Protein AF-A0A2G1NZB7-F1 (afdb_monomer_lite)

Secondary structure (DSSP, 8-state):
-EEEEEEE-GGGHHHHHHHHHHTT-EEEEEEE-SS-EEEEEEE-GGGHHHHHHHHHHTT-EEEE-TTTT-EEEEEES---SSS--HHHHHHHHHHHHTT-EEEEEE--SSHHHHHSSPPHHHHHHH-

Foldseek 3Di:
DFKKKKKAAPPCVVVLQVLCVVQVKAWQDWDDDNGMIITIIDGDPVSVVVSVVVCVVRVIDMAGQQCAPAEEEAEAAAADPPGRAPVVVVVQVVNVSNHYRYHYDYDDDDVRVVPRHDDPVVVVVVD

Radius of gyration: 18.09 Å; chains: 1; bounding box: 47×25×47 Å

Structure (mmCIF, N/CA/C/O backbone):
data_AF-A0A2G1NZB7-F1
#
_entry.id   AF-A0A2G1NZB7-F1
#
loop_
_atom_site.group_PDB
_atom_site.id
_atom_site.type_symbol
_atom_site.label_atom_id
_atom_site.label_alt_id
_atom_site.label_comp_id
_atom_site.label_asym_id
_atom_site.label_entity_id
_atom_site.label_seq_id
_atom_site.pdbx_PDB_ins_code
_atom_site.Cartn_x
_atom_site.Cartn_y
_atom_site.Cartn_z
_atom_site.occupancy
_atom_site.B_iso_or_equiv
_atom_site.auth_seq_id
_atom_site.auth_comp_id
_atom_site.auth_asym_id
_atom_site.auth_atom_id
_atom_site.pdbx_PDB_model_num
ATOM 1 N N . MET A 1 1 ? -5.353 10.378 13.885 1.00 90.38 1 MET A N 1
ATOM 2 C CA . MET A 1 1 ? -5.519 9.389 12.810 1.00 90.38 1 MET A CA 1
ATOM 3 C C . MET A 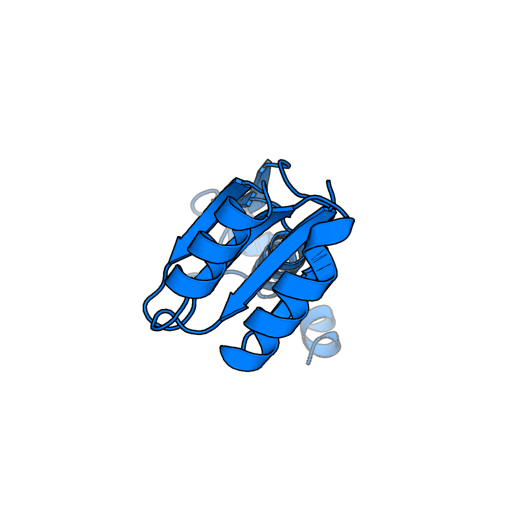1 1 ? -4.210 8.650 12.639 1.00 90.38 1 MET A C 1
ATOM 5 O O . MET A 1 1 ? -3.165 9.289 12.700 1.00 90.38 1 MET A O 1
ATOM 9 N N . GLU A 1 2 ? -4.283 7.336 12.499 1.00 94.25 2 GLU A N 1
ATOM 10 C CA . GLU A 1 2 ? -3.177 6.429 12.190 1.00 94.25 2 GLU A CA 1
ATOM 11 C C . GLU A 1 2 ? -3.369 5.961 10.749 1.00 94.25 2 GLU A C 1
ATOM 13 O O . GLU A 1 2 ? -4.476 5.554 10.392 1.00 94.25 2 GLU A O 1
ATOM 18 N N . PHE A 1 3 ? -2.324 6.069 9.928 1.00 95.50 3 PHE A N 1
ATOM 19 C CA . PHE A 1 3 ? -2.354 5.660 8.525 1.00 95.50 3 PHE A CA 1
ATOM 20 C C . PHE A 1 3 ? -1.726 4.285 8.366 1.00 95.50 3 PHE A C 1
ATOM 22 O O . PHE A 1 3 ? -0.605 4.044 8.827 1.00 95.50 3 PHE A O 1
ATOM 29 N N . MET A 1 4 ? -2.456 3.387 7.721 1.00 95.44 4 MET A N 1
ATOM 30 C CA . MET A 1 4 ? -2.134 1.969 7.704 1.00 95.44 4 MET A CA 1
ATOM 31 C C . MET A 1 4 ? -2.410 1.368 6.330 1.00 95.44 4 MET A C 1
ATOM 33 O O . MET A 1 4 ? -3.263 1.849 5.581 1.00 95.44 4 MET A O 1
ATOM 37 N N . ILE A 1 5 ? -1.672 0.308 6.018 1.00 95.62 5 ILE A N 1
ATOM 38 C CA . ILE A 1 5 ? -1.865 -0.525 4.839 1.00 95.62 5 ILE A CA 1
ATOM 39 C C . ILE A 1 5 ? -2.399 -1.869 5.300 1.00 95.62 5 ILE A C 1
ATOM 41 O O . ILE A 1 5 ? -1.801 -2.510 6.163 1.00 95.62 5 ILE A O 1
ATOM 45 N N . PHE A 1 6 ? -3.495 -2.302 4.698 1.00 95.31 6 PHE A N 1
ATOM 46 C CA . PHE A 1 6 ? -3.962 -3.676 4.772 1.00 95.31 6 PHE A CA 1
ATOM 47 C C . PHE A 1 6 ? -3.598 -4.400 3.478 1.00 95.31 6 PHE A C 1
ATOM 49 O O . PHE A 1 6 ? -3.881 -3.889 2.393 1.00 95.31 6 PHE A O 1
ATOM 56 N N . ARG A 1 7 ? -3.014 -5.595 3.593 1.00 94.25 7 ARG A N 1
ATOM 57 C CA . ARG A 1 7 ? -2.793 -6.521 2.477 1.00 94.25 7 ARG A CA 1
ATOM 58 C C . ARG A 1 7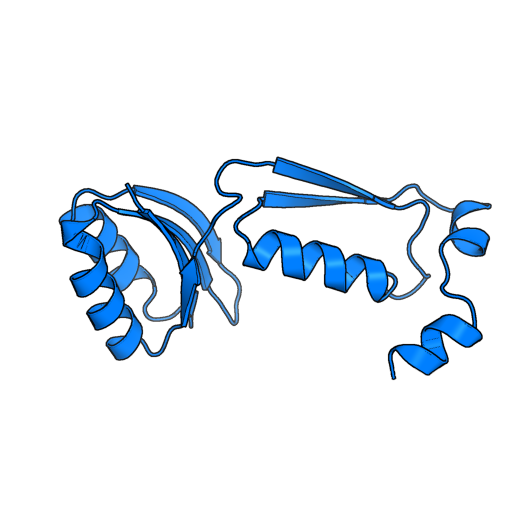 ? -3.499 -7.840 2.782 1.00 94.25 7 ARG A C 1
ATOM 60 O O . ARG A 1 7 ? -3.334 -8.394 3.864 1.00 94.25 7 ARG A O 1
ATOM 67 N N . GLY A 1 8 ? -4.293 -8.359 1.852 1.00 93.44 8 GLY A N 1
ATOM 68 C CA . GLY A 1 8 ? -5.024 -9.608 2.076 1.00 93.44 8 GLY A CA 1
ATOM 69 C C . GLY A 1 8 ? -5.677 -10.178 0.824 1.00 93.44 8 GLY A C 1
ATOM 70 O O . GLY A 1 8 ? -5.523 -9.648 -0.273 1.00 93.44 8 GLY A O 1
ATOM 71 N N . ALA A 1 9 ? -6.414 -11.277 0.983 1.00 90.31 9 ALA A N 1
ATOM 72 C CA . ALA A 1 9 ? -7.129 -11.910 -0.122 1.00 90.31 9 ALA A CA 1
ATOM 73 C C . ALA A 1 9 ? -8.418 -11.138 -0.496 1.00 90.31 9 ALA A C 1
ATOM 75 O O . ALA A 1 9 ? -9.107 -10.638 0.399 1.00 90.31 9 ALA A O 1
ATOM 76 N N . PRO A 1 10 ? -8.832 -11.117 -1.781 1.00 89.81 10 PRO A N 1
ATOM 77 C CA . PRO A 1 10 ? -10.004 -10.352 -2.224 1.00 89.81 10 PRO A CA 1
ATOM 78 C C . PRO A 1 10 ? -11.337 -10.771 -1.586 1.00 89.81 10 PRO A C 1
ATOM 80 O O . PRO A 1 10 ? -12.216 -9.942 -1.384 1.00 89.81 10 PRO A O 1
ATOM 83 N N . TYR A 1 11 ? -11.500 -12.047 -1.229 1.00 84.50 11 TYR A N 1
ATOM 84 C CA . TYR A 1 11 ? -12.785 -12.633 -0.816 1.00 84.50 11 TYR A CA 1
ATOM 85 C C . TYR A 1 11 ? -13.375 -12.086 0.506 1.00 84.50 11 TYR A C 1
ATOM 87 O O . TYR A 1 11 ? -14.536 -12.355 0.802 1.00 84.50 11 TYR A O 1
ATOM 95 N N . ARG A 1 12 ? -12.608 -11.352 1.329 1.00 85.62 12 ARG A N 1
ATOM 96 C CA . ARG A 1 12 ? -13.080 -10.816 2.629 1.00 85.62 12 ARG A CA 1
ATOM 97 C C . ARG A 1 12 ? -12.654 -9.378 2.917 1.00 85.62 12 ARG A C 1
ATOM 99 O O . ARG A 1 12 ? -12.676 -8.958 4.073 1.00 85.62 12 ARG A O 1
ATOM 106 N N . HIS A 1 13 ? -12.241 -8.631 1.898 1.00 90.00 13 HIS A N 1
ATOM 107 C CA . HIS A 1 13 ? -11.827 -7.245 2.109 1.00 90.00 13 HIS A CA 1
ATOM 108 C C . HIS A 1 13 ? -12.993 -6.356 2.584 1.00 90.00 13 HIS A C 1
ATOM 110 O O . HIS A 1 13 ? -12.764 -5.491 3.424 1.00 90.00 13 HIS A O 1
ATOM 116 N N . ASP A 1 14 ? -14.227 -6.663 2.167 1.00 92.56 14 ASP A N 1
ATOM 117 C CA . ASP A 1 14 ? -15.461 -5.969 2.569 1.00 92.56 14 ASP A CA 1
ATOM 118 C C . ASP A 1 14 ? -15.621 -5.861 4.099 1.00 92.56 14 ASP A C 1
ATOM 120 O O . ASP A 1 14 ? -15.977 -4.824 4.641 1.00 92.56 14 ASP A O 1
ATOM 124 N N . TRP A 1 15 ? -15.271 -6.914 4.845 1.00 94.38 15 TRP A N 1
ATOM 125 C CA . TRP A 1 15 ? -15.386 -6.901 6.313 1.00 94.38 15 TRP A CA 1
ATOM 126 C C . TRP A 1 15 ? -14.414 -5.919 6.967 1.00 94.38 15 TRP A C 1
ATOM 128 O O . TRP A 1 15 ? -14.667 -5.402 8.055 1.00 94.38 15 TRP A O 1
ATOM 138 N N . VAL A 1 16 ? -13.269 -5.700 6.322 1.00 95.25 16 VAL A N 1
ATOM 139 C CA . VAL A 1 16 ? -12.275 -4.730 6.771 1.00 95.25 16 VAL A CA 1
ATOM 140 C C . VAL A 1 16 ? -12.745 -3.323 6.413 1.00 95.25 16 VAL A C 1
ATOM 142 O O . VAL A 1 16 ? -12.627 -2.438 7.256 1.00 95.25 16 VAL A O 1
ATOM 145 N N . THR A 1 17 ? -13.310 -3.114 5.219 1.00 95.75 17 THR A N 1
ATOM 146 C CA . THR A 1 17 ? -13.844 -1.803 4.815 1.00 95.75 17 THR A CA 1
ATOM 147 C C . THR A 1 17 ? -15.010 -1.368 5.694 1.00 95.75 17 THR A C 1
ATOM 149 O O . THR A 1 17 ? -14.982 -0.249 6.199 1.00 95.75 17 THR A O 1
ATOM 152 N N . ASP A 1 18 ? -15.952 -2.270 5.980 1.00 95.88 18 ASP A N 1
ATOM 153 C CA . ASP A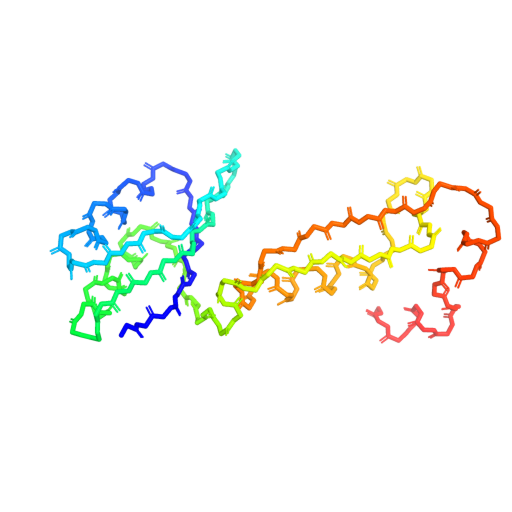 1 18 ? -17.097 -1.997 6.857 1.00 95.88 18 ASP A CA 1
ATOM 154 C C . ASP A 1 18 ? -16.623 -1.601 8.263 1.00 95.88 18 ASP A C 1
ATOM 156 O O . ASP A 1 18 ? -17.054 -0.597 8.829 1.00 95.88 18 ASP A O 1
ATOM 160 N N . LEU A 1 19 ? -15.651 -2.341 8.811 1.00 96.38 19 LEU A N 1
ATOM 161 C CA . LEU A 1 19 ? -15.105 -2.031 10.129 1.00 96.38 19 LEU A CA 1
ATOM 162 C C . LEU A 1 19 ? -14.360 -0.689 10.153 1.00 96.38 19 LEU A C 1
ATOM 164 O O . LEU A 1 19 ? -14.405 -0.001 11.172 1.00 96.38 19 LEU A O 1
ATOM 168 N N . ILE A 1 20 ? -13.661 -0.319 9.074 1.00 96.44 20 ILE A N 1
ATOM 169 C CA . ILE A 1 20 ? -12.995 0.989 8.960 1.00 96.44 20 ILE A CA 1
ATOM 170 C C . ILE A 1 20 ? -14.029 2.114 9.068 1.00 96.44 20 ILE A C 1
ATOM 172 O O . ILE A 1 20 ? -13.789 3.078 9.798 1.00 96.44 20 ILE A O 1
ATOM 176 N N . GLU A 1 21 ? -15.174 1.989 8.397 1.00 95.50 21 GLU A N 1
ATOM 177 C CA . GLU A 1 21 ? -16.260 2.971 8.476 1.00 95.50 21 GLU A CA 1
ATOM 178 C C . GLU A 1 21 ? -16.895 3.005 9.876 1.00 95.50 21 GLU A C 1
ATOM 180 O O . GLU A 1 21 ? -17.045 4.084 10.457 1.00 95.50 21 GLU A O 1
ATOM 185 N N . ASP A 1 22 ? -17.156 1.840 10.477 1.00 96.69 22 ASP A N 1
ATOM 186 C CA . ASP A 1 22 ? -17.744 1.715 11.820 1.00 96.69 22 ASP A CA 1
ATOM 187 C C . ASP A 1 22 ? -16.880 2.345 12.925 1.00 96.69 22 ASP A C 1
ATOM 189 O O . ASP A 1 22 ? -17.400 2.866 13.918 1.00 96.69 22 ASP A O 1
ATOM 193 N N . VAL A 1 23 ? -15.548 2.309 12.788 1.00 95.69 23 VAL A N 1
ATOM 194 C CA . VAL A 1 23 ? -14.631 2.962 13.742 1.00 95.69 23 VAL A CA 1
ATOM 195 C C . VAL A 1 23 ? -14.415 4.451 13.450 1.00 95.69 23 VAL A C 1
ATOM 197 O O . VAL A 1 23 ? -13.631 5.093 14.151 1.00 95.69 23 VAL A O 1
ATOM 200 N N . GLY A 1 24 ? -15.096 5.016 12.448 1.00 94.50 24 GLY A N 1
ATOM 201 C CA . GLY A 1 24 ? -14.965 6.420 12.047 1.00 94.50 24 GLY A CA 1
ATOM 202 C C . GLY A 1 24 ? -13.688 6.718 11.257 1.00 94.50 24 GLY A C 1
ATOM 203 O O . GLY A 1 24 ? -13.169 7.836 11.311 1.00 94.50 24 GLY A O 1
ATOM 204 N N . GL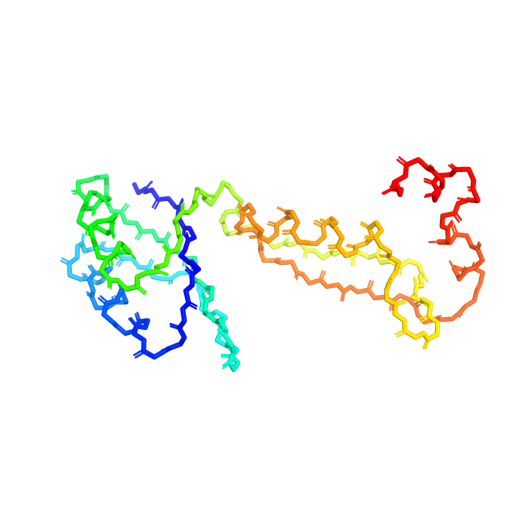Y A 1 25 ? -13.138 5.710 10.584 1.00 95.81 25 GLY A N 1
ATOM 205 C CA . GLY A 1 25 ? -12.038 5.850 9.643 1.00 95.81 25 GLY A CA 1
ATOM 206 C C . GLY A 1 25 ? -12.505 6.185 8.229 1.00 95.81 25 GLY A C 1
ATOM 207 O O . GLY A 1 25 ? -13.688 6.372 7.957 1.00 95.81 25 GLY A O 1
ATOM 208 N N . PHE A 1 26 ? -11.547 6.270 7.315 1.00 95.19 26 PHE A N 1
ATOM 209 C CA . PHE A 1 26 ? -11.814 6.426 5.890 1.00 95.19 26 PHE A CA 1
ATOM 210 C C . PHE A 1 26 ? -10.725 5.755 5.062 1.00 95.19 26 PHE A C 1
ATOM 212 O O . PHE A 1 26 ? -9.575 5.616 5.491 1.00 95.19 26 PHE A O 1
ATOM 219 N N . ILE A 1 27 ? -11.091 5.360 3.849 1.00 95.06 27 ILE A N 1
ATOM 220 C CA . ILE A 1 27 ? -10.192 4.699 2.911 1.00 95.06 27 ILE A CA 1
ATOM 221 C C . ILE A 1 27 ? -9.613 5.744 1.957 1.00 95.06 27 ILE A C 1
ATOM 223 O O . ILE A 1 27 ? -10.336 6.574 1.409 1.00 95.06 27 ILE A O 1
ATOM 227 N N . VAL A 1 28 ? -8.294 5.716 1.779 1.00 93.00 28 VAL A N 1
ATOM 228 C CA . VAL A 1 28 ? -7.558 6.613 0.877 1.00 93.00 28 VAL A CA 1
ATOM 229 C C . VAL A 1 28 ? -7.470 6.005 -0.519 1.00 93.00 28 VAL A C 1
ATOM 231 O O . VAL A 1 28 ? -7.708 6.692 -1.511 1.00 93.00 28 VAL A O 1
ATOM 234 N N . SER A 1 29 ? -7.137 4.717 -0.603 1.00 90.69 29 SER A N 1
ATOM 235 C CA . SER A 1 29 ? -7.067 3.982 -1.865 1.00 90.69 29 SER A CA 1
ATOM 236 C C . SER A 1 29 ? -7.310 2.493 -1.656 1.00 90.69 29 SER A C 1
ATOM 238 O O . SER A 1 29 ? -6.943 1.931 -0.622 1.00 90.69 29 SER A O 1
ATOM 240 N N . ILE A 1 30 ? -7.894 1.858 -2.671 1.00 92.19 30 ILE A N 1
ATOM 241 C CA . ILE A 1 30 ? -8.070 0.409 -2.758 1.00 92.19 30 ILE A CA 1
ATOM 242 C C . ILE A 1 30 ? -7.534 -0.032 -4.112 1.00 92.19 30 ILE A C 1
ATOM 244 O O . ILE A 1 30 ? -8.051 0.386 -5.148 1.00 92.19 30 ILE A O 1
ATOM 248 N N . ASP A 1 31 ? -6.532 -0.901 -4.087 1.00 90.38 31 ASP A N 1
ATOM 249 C CA . ASP A 1 31 ? -6.025 -1.599 -5.258 1.00 90.38 31 ASP A CA 1
ATOM 250 C C . ASP A 1 31 ? -6.463 -3.065 -5.173 1.00 90.38 31 ASP A C 1
ATOM 252 O O . ASP A 1 31 ? -5.952 -3.856 -4.376 1.00 90.38 31 ASP A O 1
ATOM 256 N N . LEU A 1 32 ? -7.462 -3.409 -5.987 1.00 91.00 32 LEU A N 1
ATOM 257 C CA . LEU A 1 32 ? -8.031 -4.750 -6.102 1.00 91.00 32 LEU A CA 1
ATOM 258 C C . LEU A 1 32 ? -7.418 -5.475 -7.298 1.00 91.00 32 LEU A C 1
ATOM 260 O O . LEU A 1 32 ? -7.577 -5.057 -8.446 1.00 91.00 32 LEU A O 1
ATOM 264 N N . THR A 1 33 ? -6.764 -6.602 -7.034 1.00 88.50 33 THR A N 1
ATOM 265 C CA . THR A 1 33 ? -6.279 -7.525 -8.065 1.00 88.50 33 THR A CA 1
ATOM 266 C C . THR A 1 33 ? -6.958 -8.888 -7.924 1.00 88.50 33 THR A C 1
ATOM 268 O O . THR A 1 33 ? -7.707 -9.141 -6.982 1.00 88.50 33 THR A O 1
ATOM 271 N N . SER A 1 34 ? -6.704 -9.802 -8.863 1.00 87.50 34 SER A N 1
ATOM 272 C CA . SER A 1 34 ? -7.268 -11.157 -8.815 1.00 87.50 34 SER A CA 1
ATOM 273 C C . SER A 1 34 ? -6.772 -11.994 -7.631 1.00 87.50 34 SER A C 1
ATOM 275 O O . SER A 1 34 ? -7.433 -12.957 -7.250 1.00 87.50 34 SER A O 1
ATOM 277 N N . THR A 1 35 ? -5.598 -11.674 -7.084 1.00 89.69 35 THR A N 1
ATOM 278 C CA . THR A 1 35 ? -4.920 -12.477 -6.053 1.00 89.69 35 THR A CA 1
ATOM 279 C C . THR A 1 35 ? -4.825 -11.766 -4.714 1.00 89.69 35 THR A C 1
ATOM 281 O O . THR A 1 35 ? -4.832 -12.426 -3.680 1.00 89.69 35 THR A O 1
ATOM 284 N N . GLU A 1 36 ? -4.751 -10.438 -4.724 1.00 91.62 36 GLU A N 1
ATOM 285 C CA . GLU A 1 36 ? -4.553 -9.629 -3.527 1.00 91.62 36 GLU A CA 1
ATOM 286 C C . GLU A 1 36 ? -5.351 -8.326 -3.566 1.00 91.62 36 GLU A C 1
ATOM 288 O O . GLU A 1 36 ? -5.667 -7.782 -4.628 1.00 91.62 36 GLU A O 1
ATOM 293 N N . VAL A 1 37 ? -5.637 -7.821 -2.374 1.00 93.62 37 VAL A N 1
ATOM 294 C CA . VAL A 1 37 ? -6.166 -6.490 -2.115 1.00 93.62 37 VAL A CA 1
ATOM 295 C C . VAL A 1 37 ? -5.161 -5.745 -1.262 1.00 93.62 37 VAL A C 1
ATOM 297 O O . VAL A 1 37 ? -4.755 -6.243 -0.210 1.00 93.62 37 VAL A O 1
ATOM 300 N N . VAL A 1 38 ? -4.800 -4.545 -1.707 1.00 92.88 38 VAL A N 1
ATOM 301 C CA . VAL A 1 38 ? -4.001 -3.593 -0.939 1.00 92.88 38 VAL A CA 1
ATOM 302 C C . VAL A 1 38 ? -4.855 -2.358 -0.686 1.00 92.88 38 VAL A C 1
ATOM 304 O O . VAL A 1 38 ? -5.357 -1.737 -1.621 1.00 92.88 38 VAL A O 1
ATOM 307 N N . MET A 1 39 ? -5.045 -2.006 0.583 1.00 94.19 39 MET A N 1
ATOM 308 C CA . MET A 1 39 ? -5.837 -0.844 0.988 1.00 94.19 39 MET A CA 1
ATOM 309 C C . MET A 1 39 ? -5.008 0.081 1.852 1.00 94.19 39 MET A C 1
ATOM 311 O O . MET A 1 39 ? -4.410 -0.366 2.827 1.00 94.19 39 MET A O 1
ATOM 315 N N . ILE A 1 40 ? -5.029 1.369 1.531 1.00 94.81 40 ILE A N 1
ATOM 316 C CA . ILE A 1 40 ? -4.458 2.420 2.370 1.00 94.81 40 ILE A CA 1
ATOM 317 C C . ILE A 1 40 ? -5.621 3.150 3.021 1.00 94.81 40 ILE A C 1
ATOM 319 O O . ILE A 1 40 ? -6.528 3.624 2.335 1.00 94.81 40 ILE A O 1
ATOM 323 N N . PHE A 1 41 ? -5.609 3.238 4.343 1.00 95.38 41 PHE A N 1
ATOM 324 C CA . PHE A 1 41 ? -6.715 3.802 5.104 1.00 95.38 41 PHE A CA 1
ATOM 325 C C . PHE A 1 41 ? -6.217 4.526 6.354 1.00 95.38 41 PHE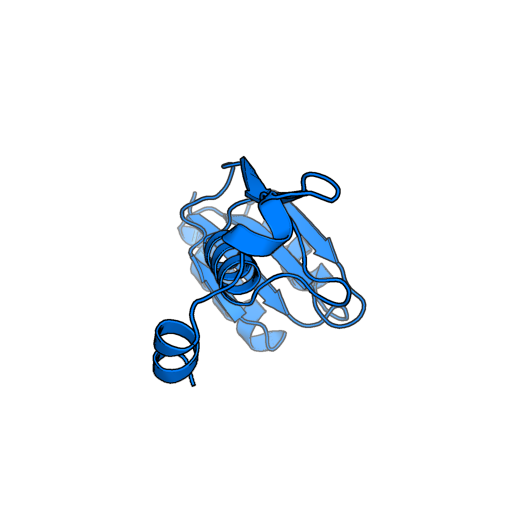 A C 1
ATOM 327 O O . PHE A 1 41 ? -5.060 4.398 6.763 1.00 95.38 41 PHE A O 1
ATOM 334 N N . ALA A 1 42 ? -7.107 5.314 6.949 1.00 95.75 42 ALA A N 1
ATOM 335 C CA . ALA A 1 42 ? -6.855 6.047 8.176 1.00 95.75 42 ALA A CA 1
ATOM 336 C C . ALA A 1 42 ? -7.939 5.744 9.210 1.00 95.75 42 ALA A C 1
ATOM 338 O O . ALA A 1 42 ? -9.125 5.801 8.892 1.00 95.75 42 ALA A O 1
ATOM 339 N N . VAL A 1 43 ? -7.543 5.475 10.454 1.00 96.81 43 VAL A N 1
ATOM 340 C CA . VAL A 1 43 ? -8.471 5.251 11.580 1.00 96.81 43 VAL A CA 1
ATOM 341 C C . VAL A 1 43 ? -8.090 6.086 12.808 1.00 96.81 43 VAL A C 1
ATOM 343 O O . VAL A 1 43 ? -6.924 6.476 12.964 1.00 96.81 43 VAL A O 1
ATOM 346 N N . PRO A 1 44 ? -9.035 6.388 13.715 1.00 96.62 44 PRO A N 1
ATOM 347 C CA . PRO A 1 44 ? -8.712 6.919 15.036 1.00 96.62 44 PRO A CA 1
ATOM 348 C C . PRO A 1 44 ? -7.822 5.953 15.826 1.00 96.62 44 PRO A C 1
ATOM 350 O O . PRO A 1 44 ? -7.901 4.736 15.654 1.00 96.62 44 PRO A O 1
ATOM 353 N N . LYS A 1 45 ? -6.998 6.485 16.738 1.00 94.25 45 LYS A N 1
ATOM 354 C CA . LYS A 1 45 ? -6.073 5.666 17.543 1.00 94.25 45 LYS A CA 1
ATOM 355 C C . LYS A 1 45 ? -6.806 4.614 18.375 1.00 9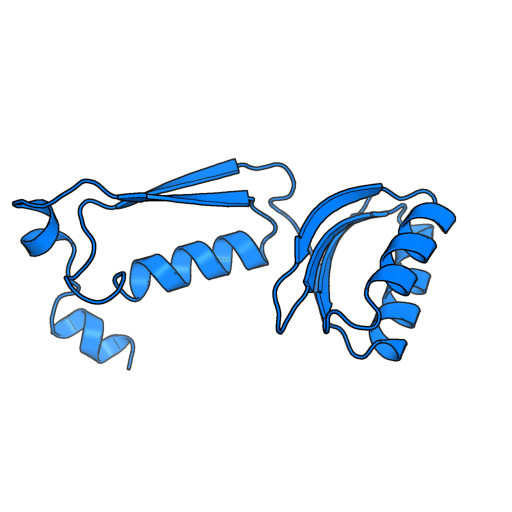4.25 45 LYS A C 1
ATOM 357 O O . LYS A 1 45 ? -6.302 3.506 18.526 1.00 94.25 45 LYS A O 1
ATOM 362 N N . GLU A 1 46 ? -8.007 4.927 18.867 1.00 93.25 46 GLU A N 1
ATOM 363 C CA . GLU A 1 46 ? -8.808 3.963 19.630 1.00 93.25 46 GLU A CA 1
ATOM 364 C C . GLU A 1 46 ? -9.320 2.793 18.766 1.00 93.25 46 GLU A C 1
ATOM 366 O O . GLU A 1 46 ? -9.628 1.724 19.293 1.00 93.25 46 GLU A O 1
ATOM 371 N N . GLY A 1 47 ? -9.406 2.976 17.441 1.00 92.50 47 GLY A N 1
ATOM 372 C CA . GLY A 1 47 ? -9.905 1.981 16.488 1.00 92.50 47 GLY A CA 1
ATOM 373 C C . GLY A 1 47 ? -8.864 0.954 16.033 1.00 92.50 47 GLY A C 1
ATOM 374 O O . GLY A 1 47 ? -9.242 -0.132 15.595 1.00 92.50 47 GLY A O 1
ATOM 375 N N . VAL A 1 48 ? -7.566 1.246 16.183 1.00 94.75 48 VAL A N 1
ATOM 376 C CA . VAL A 1 48 ? -6.466 0.412 15.652 1.00 94.75 48 VAL A CA 1
ATOM 377 C C . VAL A 1 48 ? -6.534 -1.028 16.161 1.00 94.75 48 VAL A C 1
ATOM 379 O O . VAL A 1 48 ? -6.469 -1.966 15.373 1.00 94.75 48 VAL A O 1
ATOM 382 N N . SER A 1 49 ? -6.757 -1.222 17.464 1.00 95.06 49 SER A N 1
ATOM 383 C CA . SER A 1 49 ? -6.800 -2.566 18.059 1.00 95.06 49 SER A CA 1
ATOM 384 C C . SER A 1 49 ? -7.948 -3.429 17.509 1.00 95.06 49 SER A C 1
ATOM 386 O O . SER A 1 49 ? -7.800 -4.644 17.359 1.00 95.06 49 SER A O 1
ATOM 388 N N . LYS A 1 50 ? -9.085 -2.815 17.146 1.00 95.31 50 LYS A N 1
ATOM 389 C CA . LYS A 1 50 ? -10.203 -3.531 16.507 1.00 95.31 50 LYS A CA 1
ATOM 390 C C . LYS A 1 50 ? -9.835 -3.977 15.094 1.00 95.31 50 LYS A C 1
ATOM 392 O O . LYS A 1 50 ? -10.116 -5.118 14.729 1.00 95.31 50 LYS A O 1
ATOM 397 N N . ILE A 1 51 ? -9.169 -3.104 14.335 1.00 95.88 51 ILE A N 1
ATOM 398 C CA . ILE A 1 51 ? -8.675 -3.419 12.991 1.00 95.88 51 ILE A CA 1
ATOM 399 C C . ILE A 1 51 ? -7.665 -4.567 13.052 1.00 95.88 51 ILE A C 1
ATOM 401 O O . ILE A 1 51 ? -7.828 -5.548 12.334 1.00 95.88 51 ILE A O 1
ATOM 405 N N . GLU A 1 52 ? -6.685 -4.523 13.958 1.00 95.62 52 GLU A N 1
ATOM 406 C CA . GLU A 1 52 ? -5.719 -5.617 14.151 1.00 95.62 52 GLU A CA 1
ATOM 407 C C . GLU A 1 52 ? -6.396 -6.968 14.431 1.00 95.62 52 GLU A C 1
ATOM 409 O O . GLU A 1 52 ? -5.954 -8.008 13.936 1.00 95.62 52 GLU A O 1
ATOM 414 N N . GLY A 1 53 ? -7.480 -6.963 15.214 1.00 96.12 53 GLY A N 1
ATOM 415 C CA . GLY A 1 53 ? -8.294 -8.150 15.465 1.00 96.12 53 GLY A CA 1
ATOM 416 C C . GLY A 1 53 ? -8.944 -8.692 14.192 1.00 96.12 53 GLY A C 1
ATOM 417 O O . GLY A 1 53 ? -8.844 -9.887 13.914 1.00 96.12 53 GLY A O 1
ATOM 418 N N . MET A 1 54 ? -9.556 -7.817 13.391 1.00 94.94 54 MET A N 1
ATOM 419 C CA . MET A 1 54 ? -10.186 -8.200 12.125 1.00 94.94 54 MET A CA 1
ATOM 420 C C . MET A 1 54 ? -9.170 -8.733 11.115 1.00 94.94 54 MET A C 1
ATOM 422 O O . MET A 1 54 ? -9.401 -9.778 10.511 1.00 94.94 54 MET A O 1
ATOM 426 N N . VAL A 1 55 ? -8.013 -8.078 10.982 1.00 94.38 55 VAL A N 1
ATOM 427 C CA . VAL A 1 55 ? -6.949 -8.497 10.057 1.00 94.38 55 VAL A CA 1
ATOM 428 C C . VAL A 1 55 ? -6.486 -9.928 10.347 1.00 94.38 55 VAL A C 1
ATOM 430 O O . VAL A 1 55 ? -6.314 -10.718 9.419 1.00 94.38 55 VAL A O 1
ATOM 433 N N . LYS A 1 56 ? -6.384 -10.313 11.627 1.00 94.12 56 LYS A N 1
ATOM 434 C CA . LYS A 1 56 ? -6.078 -11.699 12.023 1.00 94.12 56 LYS A CA 1
ATOM 435 C C . LYS A 1 56 ? -7.167 -12.691 11.601 1.00 94.12 56 LYS A C 1
ATOM 437 O O . LYS A 1 56 ? -6.836 -13.797 11.185 1.00 94.12 56 LYS A O 1
ATOM 442 N N . ILE A 1 57 ? -8.445 -12.309 11.686 1.00 94.06 57 ILE A N 1
ATOM 443 C CA . ILE A 1 57 ? -9.591 -13.152 11.290 1.00 94.06 57 ILE A CA 1
ATOM 444 C C . ILE A 1 57 ? -9.614 -13.383 9.775 1.00 94.06 57 ILE A C 1
ATOM 446 O O . ILE A 1 57 ? -9.932 -14.482 9.316 1.00 94.06 57 ILE A O 1
ATOM 450 N N . VAL A 1 58 ? -9.284 -12.357 8.989 1.00 93.38 58 VAL A N 1
ATOM 451 C CA . VAL A 1 58 ? -9.248 -12.455 7.521 1.00 93.38 58 VAL A CA 1
ATOM 452 C C . VAL A 1 58 ? -7.913 -12.975 6.980 1.00 93.38 58 VAL A C 1
ATOM 454 O O . VAL A 1 58 ? -7.771 -13.095 5.766 1.00 93.38 58 VAL A O 1
ATOM 457 N N . HIS A 1 59 ? -6.967 -13.327 7.859 1.00 92.62 59 HIS A N 1
ATOM 458 C CA . HIS A 1 59 ? -5.613 -13.769 7.508 1.00 92.62 59 HIS A CA 1
ATOM 459 C C . HIS A 1 59 ? -4.865 -12.774 6.606 1.00 92.62 59 HIS A C 1
ATOM 461 O O . HIS A 1 59 ? -4.205 -13.171 5.647 1.00 92.62 59 HIS A O 1
ATOM 467 N N . GLY A 1 60 ? -5.001 -11.479 6.898 1.00 93.06 60 GLY A N 1
ATOM 468 C CA . GLY A 1 60 ? -4.269 -10.417 6.214 1.00 93.06 60 GLY A CA 1
ATOM 469 C C . GLY A 1 60 ? -3.039 -9.941 6.984 1.00 93.06 60 GLY A C 1
ATOM 470 O O . GLY A 1 60 ? -2.724 -10.416 8.078 1.00 93.06 60 GLY A O 1
ATOM 471 N N . GLU A 1 61 ? -2.385 -8.940 6.414 1.00 94.50 61 GLU A N 1
ATOM 472 C CA . GLU A 1 61 ? -1.234 -8.239 6.964 1.00 94.50 61 GLU A CA 1
ATOM 473 C C . GLU A 1 61 ? -1.556 -6.760 7.148 1.00 94.50 61 GLU A C 1
ATOM 475 O O . GLU A 1 61 ? -2.342 -6.170 6.400 1.00 94.50 61 GLU A O 1
ATOM 480 N N . LEU A 1 62 ? -0.939 -6.167 8.165 1.00 95.12 62 LEU A N 1
ATOM 481 C CA . LEU A 1 62 ? -1.149 -4.783 8.550 1.00 95.12 62 LEU A CA 1
ATOM 482 C C . LEU A 1 62 ? 0.202 -4.099 8.715 1.00 95.12 62 LEU A C 1
ATOM 484 O O . LEU A 1 62 ? 1.046 -4.570 9.477 1.00 95.12 62 LEU A O 1
ATOM 488 N N . MET A 1 63 ? 0.403 -3.000 7.999 1.00 94.62 63 MET A N 1
ATOM 489 C CA . MET A 1 63 ? 1.671 -2.274 7.959 1.00 94.62 63 MET A CA 1
ATOM 490 C C . MET A 1 63 ? 1.434 -0.776 8.186 1.00 94.62 63 MET A C 1
ATOM 492 O O . MET A 1 63 ? 0.372 -0.264 7.826 1.00 94.62 63 MET A O 1
ATOM 496 N N . PRO A 1 64 ? 2.392 -0.042 8.774 1.00 93.75 64 PRO A N 1
ATOM 497 C CA . PRO A 1 64 ? 2.309 1.413 8.849 1.00 93.75 64 PRO A CA 1
ATOM 498 C C . PRO A 1 64 ? 2.459 2.042 7.456 1.00 93.75 64 PRO A C 1
ATOM 500 O O . PRO A 1 64 ? 3.260 1.577 6.650 1.00 93.75 64 PRO A O 1
ATOM 503 N N . ALA A 1 65 ? 1.738 3.135 7.194 1.00 94.25 65 ALA A N 1
ATOM 504 C CA . ALA A 1 65 ? 1.737 3.825 5.899 1.00 94.25 65 ALA A CA 1
ATOM 505 C C . ALA A 1 65 ? 2.307 5.262 6.001 1.00 94.25 65 ALA A C 1
ATOM 507 O O . ALA A 1 65 ? 1.557 6.237 5.863 1.00 94.25 65 ALA A O 1
ATOM 508 N N . PRO A 1 66 ? 3.617 5.443 6.275 1.00 93.19 66 PRO A N 1
ATOM 509 C CA . PRO A 1 66 ? 4.213 6.759 6.536 1.00 93.19 66 PRO A CA 1
ATOM 510 C C . PRO A 1 66 ? 4.158 7.733 5.350 1.00 93.19 66 PRO A C 1
ATOM 512 O O . PRO A 1 66 ? 4.209 8.942 5.561 1.00 93.19 66 PRO A O 1
ATOM 515 N N . LEU A 1 67 ? 4.056 7.234 4.115 1.00 93.94 67 LEU A N 1
ATOM 516 C CA . LEU A 1 67 ? 4.005 8.047 2.896 1.00 93.94 67 LEU A CA 1
ATOM 517 C C . LEU A 1 67 ? 2.576 8.234 2.361 1.00 93.94 67 LEU A C 1
ATOM 519 O O . LEU A 1 67 ? 2.395 8.584 1.194 1.00 93.94 67 LEU A O 1
ATOM 523 N N . THR A 1 68 ? 1.555 8.014 3.194 1.00 92.56 68 THR A N 1
ATOM 524 C CA . THR A 1 68 ? 0.158 8.172 2.768 1.00 92.56 68 THR A CA 1
ATOM 525 C C . THR A 1 68 ? -0.111 9.580 2.241 1.00 92.56 68 THR A C 1
ATOM 527 O O . THR A 1 68 ? 0.244 10.578 2.867 1.00 92.56 68 THR A O 1
ATOM 530 N N . GLY A 1 69 ? -0.767 9.658 1.081 1.00 87.00 69 GLY A N 1
ATOM 531 C CA . GLY A 1 69 ? -1.080 10.919 0.403 1.00 87.00 69 GLY A CA 1
ATOM 532 C C . GLY A 1 69 ? 0.068 11.489 -0.436 1.00 87.00 69 GLY A C 1
ATOM 533 O O . GLY A 1 69 ? -0.129 12.490 -1.121 1.00 87.00 69 GLY A O 1
ATOM 534 N N . ILE A 1 70 ? 1.245 10.856 -0.433 1.00 91.75 70 ILE A N 1
ATOM 535 C CA . ILE A 1 70 ? 2.352 11.222 -1.316 1.00 91.75 70 ILE A CA 1
ATOM 536 C C . ILE A 1 70 ? 2.194 10.473 -2.639 1.00 91.75 70 ILE A C 1
ATOM 538 O O . ILE A 1 70 ? 2.168 9.240 -2.682 1.00 91.75 70 ILE A O 1
ATOM 542 N N . GLU A 1 71 ? 2.126 11.232 -3.731 1.00 91.38 71 GLU A N 1
ATOM 543 C CA . GLU A 1 71 ? 2.203 10.689 -5.083 1.00 91.38 71 GLU A CA 1
ATOM 544 C C . GLU A 1 71 ? 3.632 10.812 -5.613 1.00 91.38 71 GLU A C 1
ATOM 546 O O . GLU A 1 71 ? 4.226 11.892 -5.620 1.00 91.38 71 GLU A O 1
ATOM 551 N N . ILE A 1 72 ? 4.191 9.694 -6.067 1.00 93.19 72 ILE A N 1
ATOM 552 C CA . ILE A 1 72 ? 5.546 9.622 -6.609 1.00 93.19 72 ILE A CA 1
ATOM 553 C C . ILE A 1 72 ? 5.452 9.131 -8.047 1.00 93.19 72 ILE A C 1
ATOM 555 O O . ILE A 1 72 ? 4.863 8.088 -8.328 1.00 93.19 72 ILE A O 1
ATOM 559 N N . ILE A 1 73 ? 6.070 9.865 -8.968 1.00 92.81 73 ILE A N 1
ATOM 560 C CA . ILE A 1 73 ? 6.284 9.394 -10.335 1.00 92.81 73 ILE A CA 1
ATOM 561 C C . ILE A 1 73 ? 7.754 9.021 -10.469 1.00 92.81 73 ILE A C 1
ATOM 563 O O . ILE A 1 73 ? 8.630 9.885 -10.461 1.00 92.81 73 ILE A O 1
ATOM 567 N N . MET A 1 74 ? 8.031 7.727 -10.599 1.00 89.31 74 MET A N 1
ATOM 568 C CA . MET A 1 74 ? 9.375 7.235 -10.863 1.00 89.31 74 MET A CA 1
ATOM 569 C C . MET A 1 74 ? 9.655 7.303 -12.362 1.00 89.31 74 MET A C 1
ATOM 571 O O . MET A 1 74 ? 9.051 6.573 -13.147 1.00 89.31 74 MET A O 1
ATOM 575 N N . VAL A 1 75 ? 10.583 8.175 -12.758 1.00 86.12 75 VAL A N 1
ATOM 576 C CA . VAL A 1 75 ? 10.986 8.338 -14.159 1.00 86.12 75 VAL A CA 1
ATOM 577 C C . VAL A 1 75 ? 12.202 7.467 -14.455 1.00 86.12 75 VAL A C 1
ATOM 579 O O . VAL A 1 75 ? 13.269 7.670 -13.878 1.00 86.12 75 VAL A O 1
ATOM 582 N N . SER A 1 76 ? 12.056 6.517 -15.378 1.00 78.81 76 SER A N 1
ATOM 583 C CA . SER A 1 76 ? 13.154 5.653 -15.824 1.00 78.81 76 SER A CA 1
ATOM 584 C C . SER A 1 76 ? 13.613 5.990 -17.242 1.00 78.81 76 SER A C 1
ATOM 586 O O . SER A 1 76 ? 12.769 6.145 -18.132 1.00 78.81 76 SER A O 1
ATOM 588 N N . PRO A 1 77 ? 14.936 6.024 -17.504 1.00 73.88 77 PRO A N 1
ATOM 589 C CA . PRO A 1 77 ? 15.467 6.280 -18.843 1.00 73.88 77 PRO A CA 1
ATOM 590 C C . PRO A 1 77 ? 15.051 5.229 -19.881 1.00 73.88 77 PRO A C 1
ATOM 592 O O . PRO A 1 77 ? 14.920 5.554 -21.058 1.00 73.88 77 PRO A O 1
ATOM 595 N N . SER A 1 78 ? 14.890 3.962 -19.474 1.00 69.88 78 SER A N 1
ATOM 596 C CA . SER A 1 78 ? 14.387 2.882 -20.328 1.00 69.88 78 SER A CA 1
ATOM 597 C C . SER A 1 78 ? 14.037 1.624 -19.526 1.00 69.88 78 SER A C 1
ATOM 599 O O . SER A 1 78 ? 14.575 1.404 -18.442 1.00 69.88 78 SER A O 1
ATOM 601 N N . TYR A 1 79 ? 13.189 0.763 -20.093 1.00 70.94 79 TYR A N 1
ATOM 602 C CA . TYR A 1 79 ? 13.003 -0.624 -19.649 1.00 70.94 79 TYR A CA 1
ATOM 603 C C . TYR A 1 79 ? 13.692 -1.592 -20.606 1.00 70.94 79 TYR A C 1
ATOM 605 O O . TYR A 1 79 ? 13.794 -1.325 -21.806 1.00 70.94 79 TYR A O 1
ATOM 613 N N . ALA A 1 80 ? 14.139 -2.741 -20.089 1.00 61.31 80 ALA A N 1
ATOM 614 C CA . ALA A 1 80 ? 14.621 -3.809 -20.952 1.00 61.31 80 ALA A CA 1
ATOM 615 C C . ALA A 1 80 ? 13.479 -4.321 -21.846 1.00 61.31 80 ALA A C 1
ATOM 617 O O . ALA A 1 80 ? 12.301 -4.161 -21.531 1.00 61.31 80 ALA A O 1
ATOM 618 N N . ARG A 1 81 ? 13.821 -4.973 -22.967 1.00 57.38 81 ARG A N 1
ATOM 619 C CA . ARG A 1 81 ? 12.837 -5.475 -23.952 1.00 57.38 81 ARG A CA 1
ATOM 620 C C . ARG A 1 81 ? 11.727 -6.345 -23.348 1.00 57.38 81 ARG A C 1
ATOM 622 O O . ARG A 1 81 ? 10.662 -6.432 -23.947 1.00 57.38 81 ARG A O 1
ATOM 629 N N . HIS A 1 82 ? 11.991 -6.994 -22.215 1.00 63.22 82 HIS A N 1
ATOM 630 C CA . HIS A 1 82 ? 11.108 -8.004 -21.635 1.00 63.22 82 HIS A CA 1
ATOM 631 C C . HIS A 1 82 ? 10.631 -7.689 -20.211 1.00 63.22 82 HIS A C 1
ATOM 633 O O . HIS A 1 82 ? 9.636 -8.262 -19.790 1.00 63.22 82 HIS A O 1
ATOM 639 N N . HIS A 1 83 ? 11.322 -6.823 -19.462 1.00 68.94 83 HIS A N 1
ATOM 640 C CA . HIS A 1 83 ? 10.986 -6.507 -18.069 1.00 68.94 83 HIS A CA 1
ATOM 641 C C . HIS A 1 83 ? 11.657 -5.200 -17.617 1.00 68.94 83 HIS A C 1
ATOM 643 O O . HIS A 1 83 ? 12.645 -4.750 -18.206 1.00 68.94 83 HIS A O 1
ATOM 649 N N . ALA A 1 84 ? 11.117 -4.578 -16.571 1.00 72.31 84 ALA A N 1
ATOM 650 C CA . ALA A 1 84 ? 11.776 -3.465 -15.902 1.00 72.31 84 ALA A CA 1
ATOM 651 C C . ALA A 1 84 ? 13.047 -3.950 -15.166 1.00 72.31 84 ALA A C 1
ATOM 653 O O . ALA A 1 84 ? 13.081 -5.096 -14.710 1.00 72.31 84 ALA A O 1
ATOM 654 N N . PRO A 1 85 ? 14.099 -3.116 -15.042 1.00 76.31 85 PRO A N 1
ATOM 655 C CA . PRO A 1 85 ? 15.281 -3.467 -14.255 1.00 76.31 85 PRO A CA 1
ATOM 656 C C . PRO A 1 85 ? 14.921 -3.774 -12.794 1.00 76.31 85 PRO A C 1
ATOM 658 O O . PRO A 1 85 ? 14.115 -3.062 -12.199 1.00 76.31 85 PRO A O 1
ATOM 661 N N . VAL A 1 86 ? 15.565 -4.776 -12.185 1.00 78.19 86 VAL A N 1
ATOM 662 C CA . VAL A 1 86 ? 15.315 -5.167 -10.780 1.00 78.19 86 VAL A CA 1
ATOM 663 C C . VAL A 1 86 ? 15.391 -3.983 -9.799 1.00 78.19 86 VAL A C 1
ATOM 665 O O . VAL A 1 86 ? 14.468 -3.838 -8.998 1.00 78.19 86 VAL A O 1
ATOM 668 N N . PRO A 1 87 ? 16.383 -3.068 -9.879 1.00 81.56 87 PRO A N 1
ATOM 669 C CA . PRO A 1 87 ? 16.433 -1.916 -8.976 1.00 81.56 87 PRO A CA 1
ATOM 670 C C . PRO A 1 87 ? 15.206 -1.010 -9.081 1.00 81.56 87 PRO A C 1
ATOM 672 O O . PRO A 1 87 ? 14.772 -0.437 -8.087 1.00 81.56 87 PRO A O 1
ATOM 675 N N . HIS A 1 88 ? 14.637 -0.887 -10.281 1.00 84.06 88 HIS A N 1
ATOM 676 C CA . HIS A 1 88 ? 13.436 -0.097 -10.497 1.00 84.06 88 HIS A CA 1
ATOM 677 C C . HIS A 1 88 ? 12.224 -0.740 -9.811 1.00 84.06 88 HIS A C 1
ATOM 679 O O . HIS A 1 88 ? 11.501 -0.057 -9.092 1.00 84.06 88 HIS A O 1
ATOM 685 N N . CYS A 1 89 ? 12.018 -2.048 -9.996 1.00 84.69 89 CYS A N 1
ATOM 686 C CA . CYS A 1 89 ? 10.915 -2.764 -9.350 1.00 84.69 89 CYS A CA 1
ATOM 687 C C . CYS A 1 89 ? 11.013 -2.699 -7.822 1.00 84.69 89 CYS A C 1
ATOM 689 O O . CYS A 1 89 ? 10.040 -2.316 -7.180 1.00 84.69 89 CYS A O 1
ATOM 691 N N . ASN A 1 90 ? 12.198 -2.967 -7.262 1.00 88.12 90 ASN A N 1
ATOM 692 C CA . ASN A 1 90 ? 12.414 -2.966 -5.813 1.00 88.12 90 ASN A CA 1
ATOM 693 C C . ASN A 1 90 ? 12.135 -1.593 -5.183 1.00 88.12 90 ASN A C 1
ATOM 695 O O . ASN A 1 90 ? 11.568 -1.512 -4.098 1.00 88.12 90 ASN A O 1
ATOM 699 N N . LEU A 1 91 ? 12.517 -0.502 -5.859 1.00 90.56 91 LEU A N 1
ATOM 700 C CA . LEU A 1 91 ? 12.242 0.853 -5.376 1.00 90.56 91 LEU A CA 1
ATOM 701 C C . LEU A 1 91 ? 10.746 1.173 -5.389 1.00 90.56 91 LEU A C 1
ATOM 703 O O . LEU A 1 91 ? 10.236 1.728 -4.418 1.00 90.56 91 LEU A O 1
ATOM 707 N N . ILE A 1 92 ? 10.037 0.823 -6.466 1.00 91.56 92 ILE A N 1
ATOM 708 C CA . ILE A 1 92 ? 8.584 1.022 -6.532 1.00 91.56 92 ILE A CA 1
ATOM 709 C C . ILE A 1 92 ? 7.879 0.216 -5.448 1.00 91.56 92 ILE A C 1
ATOM 711 O O . ILE A 1 92 ? 6.991 0.750 -4.786 1.00 91.56 92 ILE A O 1
ATOM 715 N N . GLU A 1 93 ? 8.266 -1.044 -5.270 1.00 89.62 93 GLU A N 1
ATOM 716 C CA . GLU A 1 93 ? 7.673 -1.920 -4.268 1.00 89.62 93 GLU A CA 1
ATOM 717 C C . GLU A 1 93 ? 7.887 -1.366 -2.856 1.00 89.62 93 GLU A C 1
ATOM 719 O O . GLU A 1 93 ? 6.906 -1.135 -2.157 1.00 89.62 93 GLU A O 1
ATOM 724 N N . GLY A 1 94 ? 9.115 -0.983 -2.489 1.00 92.19 94 GLY A N 1
ATOM 725 C CA . GLY A 1 94 ? 9.390 -0.396 -1.172 1.00 92.19 94 GLY A CA 1
ATOM 726 C C . GLY A 1 94 ? 8.649 0.925 -0.906 1.00 92.19 94 GLY A C 1
ATOM 727 O O . GLY A 1 94 ? 8.196 1.182 0.212 1.00 92.19 94 GLY A O 1
ATOM 728 N N . LEU A 1 95 ? 8.469 1.769 -1.930 1.00 93.12 95 LEU A N 1
ATOM 729 C CA . LEU A 1 95 ? 7.668 2.993 -1.802 1.00 93.12 95 LEU A CA 1
ATOM 730 C C . LEU A 1 95 ? 6.172 2.686 -1.619 1.00 93.12 95 LEU A C 1
ATOM 732 O O . LEU A 1 95 ? 5.510 3.352 -0.820 1.00 93.12 95 LEU A O 1
ATOM 736 N N . ARG A 1 96 ? 5.642 1.671 -2.313 1.00 89.19 96 ARG A N 1
ATOM 737 C CA . ARG A 1 96 ? 4.250 1.214 -2.155 1.00 89.19 96 ARG A CA 1
ATOM 738 C C . ARG A 1 96 ? 4.010 0.574 -0.792 1.00 89.19 96 ARG A C 1
ATOM 740 O O . ARG A 1 96 ? 3.004 0.882 -0.163 1.00 89.19 96 ARG A O 1
ATOM 747 N N . GLU A 1 97 ? 4.950 -0.229 -0.297 1.00 89.88 97 GLU A N 1
ATOM 748 C CA . GLU A 1 97 ? 4.919 -0.799 1.060 1.00 89.88 97 GLU A CA 1
ATOM 749 C C . GLU A 1 97 ? 4.965 0.276 2.152 1.00 89.88 97 GLU A C 1
ATOM 751 O O . GLU A 1 97 ? 4.462 0.072 3.250 1.00 89.88 97 GLU A O 1
ATOM 756 N N . SER A 1 98 ? 5.506 1.454 1.835 1.00 92.50 98 SER A N 1
ATOM 757 C CA . SER A 1 98 ? 5.488 2.625 2.717 1.00 92.50 98 SER A CA 1
ATOM 758 C C . SER A 1 98 ? 4.213 3.477 2.578 1.00 92.50 98 SER A C 1
ATOM 760 O O . SER A 1 98 ? 4.076 4.495 3.259 1.00 92.50 98 SER A O 1
ATOM 762 N N . GLY A 1 99 ? 3.277 3.101 1.700 1.00 91.19 99 GLY A N 1
ATOM 763 C CA . GLY A 1 99 ? 1.981 3.764 1.516 1.00 91.19 99 GLY A CA 1
ATOM 764 C C . GLY A 1 99 ? 1.975 4.895 0.487 1.00 91.19 99 GLY A C 1
ATOM 765 O O . GLY A 1 99 ? 1.010 5.655 0.428 1.00 91.19 99 GLY A O 1
ATOM 766 N N . ALA A 1 100 ? 3.032 5.039 -0.319 1.00 92.62 100 ALA A N 1
ATOM 767 C CA . ALA A 1 100 ? 3.052 6.023 -1.396 1.00 92.62 100 ALA A CA 1
ATOM 768 C C . ALA A 1 100 ? 2.299 5.503 -2.626 1.00 92.62 100 ALA A C 1
ATOM 770 O O . ALA A 1 100 ? 2.455 4.349 -3.040 1.00 92.62 100 ALA A O 1
ATOM 771 N N . LYS A 1 101 ? 1.562 6.391 -3.297 1.00 89.56 101 LYS A N 1
ATOM 772 C CA . LYS A 1 101 ? 0.993 6.093 -4.612 1.00 89.56 101 LYS A CA 1
ATOM 773 C C . LYS A 1 101 ? 2.070 6.295 -5.670 1.00 89.56 101 LYS A C 1
ATOM 775 O O . LYS A 1 101 ? 2.417 7.423 -6.017 1.00 89.56 101 LYS A O 1
ATOM 780 N N . VAL A 1 102 ? 2.619 5.188 -6.163 1.00 92.12 102 VAL A N 1
ATOM 781 C CA . VAL A 1 102 ? 3.774 5.209 -7.067 1.00 92.12 102 VAL A CA 1
ATOM 782 C C . VAL A 1 102 ? 3.361 4.814 -8.477 1.00 92.12 102 VAL A C 1
ATOM 784 O O . VAL A 1 102 ? 2.956 3.672 -8.731 1.00 92.12 102 VAL A O 1
ATOM 787 N N . ASN A 1 103 ? 3.536 5.755 -9.398 1.00 89.56 103 ASN A N 1
ATOM 788 C CA . ASN A 1 103 ? 3.408 5.550 -10.832 1.00 89.56 103 ASN A CA 1
ATOM 789 C C . ASN A 1 103 ? 4.798 5.473 -11.466 1.00 89.56 103 ASN A C 1
ATOM 791 O O . ASN A 1 103 ? 5.720 6.166 -11.042 1.00 89.56 103 ASN A O 1
ATOM 795 N N . SER A 1 104 ? 4.948 4.658 -12.506 1.00 87.62 104 SER A N 1
ATOM 796 C CA . SER A 1 104 ? 6.185 4.617 -13.285 1.00 87.62 104 SER A CA 1
ATOM 797 C C . SER A 1 104 ? 5.982 5.281 -14.638 1.00 87.62 104 SER A C 1
ATOM 799 O O . SER A 1 104 ? 5.019 4.982 -15.344 1.00 87.62 104 SER A O 1
ATOM 801 N N . LEU A 1 105 ? 6.903 6.170 -15.002 1.00 87.19 105 LEU A N 1
ATOM 802 C CA . LEU A 1 105 ? 6.985 6.778 -16.321 1.00 87.19 105 LEU A CA 1
ATOM 803 C C . LEU A 1 105 ? 8.306 6.373 -16.965 1.00 87.19 105 LEU A C 1
ATOM 805 O O . LEU A 1 105 ? 9.380 6.544 -16.393 1.00 87.19 105 LEU A O 1
ATOM 809 N N . VAL A 1 106 ? 8.236 5.839 -18.178 1.00 79.31 106 VAL A N 1
ATOM 810 C CA . VAL A 1 106 ? 9.414 5.311 -18.868 1.00 79.31 106 VAL A CA 1
ATOM 811 C C . VAL A 1 106 ? 9.596 6.039 -20.180 1.00 79.31 106 VAL A C 1
ATOM 813 O O . VAL A 1 106 ? 8.672 6.131 -20.989 1.00 79.31 106 VAL A O 1
ATOM 816 N N . MET A 1 107 ? 10.810 6.532 -20.407 1.00 75.12 107 MET A N 1
ATOM 817 C CA . MET A 1 107 ? 11.162 7.151 -21.677 1.00 75.12 107 MET A CA 1
ATOM 818 C C . MET A 1 107 ? 11.423 6.061 -22.730 1.00 75.12 107 MET A C 1
ATOM 820 O O . MET A 1 107 ? 12.141 5.083 -22.502 1.00 75.12 107 MET A O 1
ATOM 824 N N . GLY A 1 108 ? 10.789 6.192 -23.895 1.00 66.06 108 GLY A N 1
ATOM 825 C CA . GLY A 1 108 ? 10.930 5.242 -24.996 1.00 66.06 108 GLY A CA 1
ATOM 826 C C . GLY A 1 108 ? 12.320 5.292 -25.646 1.00 66.06 108 GLY A C 1
ATOM 827 O O . GLY A 1 108 ? 12.784 6.367 -25.996 1.00 66.06 108 GLY A O 1
ATOM 828 N N . ARG A 1 109 ? 12.931 4.101 -25.794 1.00 60.72 109 ARG A N 1
ATOM 829 C CA . ARG A 1 109 ? 14.112 3.665 -26.590 1.00 60.72 109 ARG A CA 1
ATOM 830 C C . ARG A 1 109 ? 15.193 4.703 -26.962 1.00 60.72 109 ARG A C 1
ATOM 832 O O . ARG A 1 109 ? 14.944 5.680 -27.650 1.00 60.72 109 ARG A O 1
ATOM 839 N N . GLY A 1 110 ? 16.452 4.360 -26.667 1.00 63.25 110 GLY A N 1
ATOM 840 C CA . GLY A 1 110 ? 17.647 5.096 -27.096 1.00 63.25 110 GLY A CA 1
ATOM 841 C C . GLY A 1 110 ? 18.848 4.788 -26.199 1.00 63.25 110 GLY A C 1
ATOM 842 O O . GLY A 1 110 ? 18.924 3.704 -25.620 1.00 63.25 110 GLY A O 1
ATOM 843 N N . VAL A 1 111 ? 19.746 5.764 -26.028 1.00 59.91 111 VAL A N 1
ATOM 844 C CA . VAL A 1 111 ? 20.921 5.698 -25.132 1.00 59.91 111 VAL A CA 1
ATOM 845 C C . VAL A 1 111 ? 20.529 5.263 -23.715 1.00 59.91 111 VAL A C 1
ATOM 847 O O . VAL A 1 111 ? 21.254 4.490 -23.102 1.00 59.91 111 VAL A O 1
ATOM 850 N N . GLY A 1 112 ? 19.336 5.661 -23.248 1.00 60.31 112 GLY A N 1
ATOM 851 C CA . GLY A 1 112 ? 18.765 5.294 -21.949 1.00 60.31 112 GLY A CA 1
ATOM 852 C C . GLY A 1 112 ? 18.799 3.795 -21.636 1.00 60.31 112 GLY A C 1
ATOM 853 O O . GLY A 1 112 ? 19.073 3.438 -20.499 1.00 60.31 112 GLY A O 1
ATOM 854 N N . LEU A 1 113 ? 18.606 2.920 -22.633 1.00 58.97 113 LEU A N 1
ATOM 855 C CA . LEU A 1 113 ? 18.656 1.465 -22.441 1.00 58.97 113 LEU A CA 1
ATOM 856 C C . LEU A 1 113 ? 20.062 0.973 -22.081 1.00 58.97 113 LEU A C 1
ATOM 858 O O . LEU A 1 113 ? 20.190 0.051 -21.283 1.00 58.97 113 LEU A O 1
ATOM 862 N N . THR A 1 114 ? 21.097 1.568 -22.679 1.00 59.41 114 THR A N 1
ATOM 863 C CA . THR A 1 114 ? 22.501 1.195 -22.463 1.00 59.41 114 THR A CA 1
ATOM 864 C C . THR A 1 114 ? 22.987 1.627 -21.079 1.00 59.41 114 THR A C 1
ATOM 866 O O . THR A 1 114 ? 23.748 0.904 -20.448 1.00 59.41 114 THR A O 1
ATOM 869 N N . ILE A 1 115 ? 22.535 2.791 -20.599 1.00 61.53 115 ILE A N 1
ATOM 870 C CA . ILE A 1 115 ? 22.949 3.382 -19.311 1.00 61.53 115 ILE A CA 1
ATOM 871 C C . ILE A 1 115 ? 22.100 2.920 -18.121 1.00 61.53 115 ILE A C 1
ATOM 873 O O . ILE A 1 115 ? 22.580 2.980 -16.997 1.00 61.53 115 ILE A O 1
ATOM 877 N N . SER A 1 116 ? 20.857 2.469 -18.329 1.00 62.22 116 SER A N 1
ATOM 878 C CA . SER A 1 116 ? 19.955 2.081 -17.231 1.00 62.22 116 SER A CA 1
ATOM 879 C C . SER A 1 116 ? 20.128 0.638 -16.742 1.00 62.22 116 SER A C 1
ATOM 881 O O . SER A 1 116 ? 19.352 0.193 -15.896 1.00 62.22 116 SER A O 1
ATOM 883 N N . GLN A 1 117 ? 21.076 -0.125 -17.298 1.00 64.44 117 GLN A N 1
ATOM 884 C CA . GLN A 1 117 ? 21.364 -1.488 -16.846 1.00 64.44 117 GLN A CA 1
ATOM 885 C C . GLN A 1 117 ? 22.308 -1.462 -15.647 1.00 64.44 117 GLN A C 1
ATOM 887 O O . GLN A 1 117 ? 23.244 -0.667 -15.602 1.00 64.44 117 GLN A O 1
ATOM 892 N N . MET A 1 118 ? 22.107 -2.390 -14.716 1.00 67.69 118 MET A N 1
ATOM 893 C CA . MET A 1 118 ? 23.106 -2.665 -13.689 1.00 67.69 118 MET A CA 1
ATOM 894 C C . MET A 1 118 ? 24.401 -3.169 -14.330 1.00 67.69 118 MET A C 1
ATOM 896 O O . MET A 1 118 ? 24.376 -3.978 -15.262 1.00 67.69 118 MET A O 1
ATOM 900 N N . SER A 1 119 ? 25.540 -2.756 -13.784 1.00 73.75 119 SER A N 1
ATOM 901 C CA . SER A 1 119 ? 26.820 -3.361 -14.133 1.00 73.75 119 SER A CA 1
ATOM 902 C C . SER A 1 119 ? 26.870 -4.826 -13.682 1.00 73.75 119 SER A C 1
ATOM 904 O O . SER A 1 119 ? 26.227 -5.233 -12.710 1.00 73.75 119 SER A O 1
ATOM 906 N N . ALA A 1 120 ? 27.701 -5.633 -14.350 1.00 73.56 120 ALA A N 1
ATOM 907 C CA . ALA A 1 120 ? 27.913 -7.033 -13.971 1.00 73.56 120 ALA A CA 1
ATOM 908 C C . ALA A 1 120 ? 28.386 -7.189 -12.511 1.00 73.56 120 ALA A C 1
ATOM 910 O O . ALA A 1 120 ? 28.105 -8.195 -11.865 1.00 73.56 120 ALA A O 1
ATOM 911 N N . MET A 1 121 ? 29.089 -6.182 -11.981 1.00 77.00 121 MET A N 1
ATOM 912 C CA . MET A 1 121 ? 29.537 -6.158 -10.591 1.00 77.00 121 MET A CA 1
ATOM 913 C C . MET A 1 121 ? 28.377 -5.952 -9.612 1.00 77.00 121 MET A C 1
ATOM 915 O O . MET A 1 121 ? 28.329 -6.627 -8.588 1.00 77.00 121 MET A O 1
ATOM 919 N N . GLU A 1 122 ? 27.450 -5.040 -9.912 1.00 74.62 122 GLU A N 1
ATOM 920 C CA . GLU A 1 122 ? 26.292 -4.763 -9.053 1.00 74.62 122 GLU A CA 1
ATOM 921 C C . GLU A 1 122 ? 25.316 -5.938 -9.041 1.00 74.62 122 GLU A C 1
ATOM 923 O O . GLU A 1 122 ? 24.836 -6.321 -7.978 1.00 74.62 122 GLU A O 1
ATOM 928 N N . MET A 1 123 ? 25.086 -6.573 -10.195 1.00 72.19 123 MET A N 1
ATOM 929 C CA . MET A 1 123 ? 24.234 -7.762 -10.288 1.00 72.19 123 MET A CA 1
ATOM 930 C C . MET A 1 123 ? 24.749 -8.902 -9.399 1.00 72.19 123 MET A C 1
ATOM 932 O O . MET A 1 123 ? 23.970 -9.561 -8.721 1.00 72.19 123 MET A O 1
ATOM 936 N N . ARG A 1 124 ? 26.073 -9.089 -9.334 1.00 74.25 124 ARG A N 1
ATOM 937 C CA . ARG A 1 124 ? 26.717 -10.126 -8.514 1.00 74.25 124 ARG A CA 1
ATOM 938 C C . ARG A 1 124 ? 26.633 -9.872 -7.005 1.00 74.25 124 ARG A C 1
ATOM 940 O O . ARG A 1 124 ? 26.952 -10.773 -6.242 1.00 74.25 124 ARG A O 1
ATOM 947 N N . ARG A 1 125 ? 26.284 -8.651 -6.583 1.00 68.50 125 ARG A N 1
ATOM 948 C CA . ARG A 1 125 ? 26.133 -8.269 -5.169 1.00 68.50 125 ARG A CA 1
ATOM 949 C C . ARG A 1 125 ? 24.688 -8.341 -4.670 1.00 68.50 125 ARG A C 1
ATOM 951 O O . ARG A 1 125 ? 24.492 -8.280 -3.464 1.00 68.50 125 ARG A O 1
ATOM 958 N N . LEU A 1 126 ? 23.710 -8.415 -5.576 1.00 59.75 126 LEU A N 1
ATOM 959 C CA . LEU A 1 126 ? 22.284 -8.533 -5.241 1.00 59.75 126 LEU A CA 1
ATOM 960 C C . LEU A 1 126 ? 21.741 -9.970 -5.357 1.00 59.75 126 LEU A C 1
ATOM 962 O O . LEU A 1 126 ? 20.593 -10.191 -4.981 1.00 59.75 126 LEU A O 1
ATOM 966 N N . ALA A 1 127 ? 22.530 -10.907 -5.895 1.00 48.81 127 ALA A N 1
ATOM 967 C CA . ALA A 1 127 ? 22.230 -12.343 -5.943 1.00 48.81 127 ALA A CA 1
ATOM 968 C C . ALA A 1 127 ? 22.785 -13.058 -4.706 1.00 48.81 127 ALA A C 1
ATOM 970 O O . ALA A 1 127 ? 22.125 -14.015 -4.247 1.00 48.81 127 ALA A O 1
#

Sequence (127 aa):
MEFMIFRGAPYRHDWVTDLIEDVGGFIVSIDLTSTEVVMIFAVPKEGVSKIEGMVKIVHGELMPAPLTGIEIIMVSPSYARHHAPVPHCNLIEGLRESGAKVNSLVMGRGVGLTISQMSAMEMRRLA

pLDDT: mean 86.03, std 11.87, range [48.81, 96.81]